Protein AF-A0A447JF66-F1 (afdb_monomer_lite)

Radius of gyration: 29.14 Å; chains: 1; bounding box: 46×76×93 Å

Foldseek 3Di:
DDDPPPPDDVPDPPPPCVFWDDKDWDWDADPPGPDIDIDIDTDGNVPDDDPLPDALVVLLVVLVVLLVCVVVVPPVNPVPALVNSLVSLVSSCPPVVPCPSVVVSVVSVVVNVVVVVVVVVPPPPPDPVVVVVVVVVVPDPPDDDDDDDDDD

Secondary structure (DSSP, 8-state):
----TT---SS---TTSTTEEEEEEEEEE-TT-SSEEEEEEEEEGGGPPPGGGS-HHHHHHHHHHHHHHHHHT-GGGTT--HHHHHHHHHTT-TT-TT-HHHHHHHHHHHHHHHHHHHHHT-TTS--HHHHHHHHHHHS-------------

InterPro domains:
  IPR021908 Uncharacterized protein YfbK, C-terminal [PF12034] (2-110)

Organism: NCBI:txid1962639

pLDDT: mean 74.69, std 18.95, range [35.56, 95.75]

Sequence (152 aa):
MDKLRYAQDKAASKPTKSSELAWIKLRWKAPQGSESTLAEFPVVMGKMPIFADASEDFRFRAAVAAFGQKLRGSETLADTTWPQIIKWGEQARGEDRQGYRAEFIKLVKTGGRLVSLSVRGCLYCRHPLLRQALLRLISGPWLFVAARSSTS

Structure (mmCIF, N/CA/C/O backbone):
data_AF-A0A447JF66-F1
#
_entry.id   AF-A0A447JF66-F1
#
loop_
_atom_site.group_PDB
_atom_site.id
_atom_site.type_symbol
_at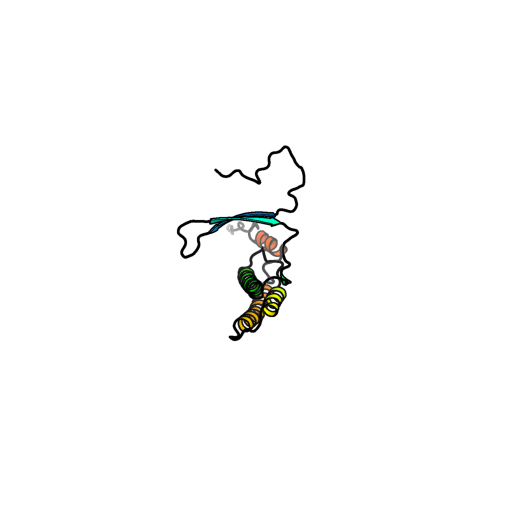om_site.label_atom_id
_atom_site.label_alt_id
_atom_site.label_comp_id
_atom_site.label_asym_id
_atom_site.label_entity_id
_atom_site.label_seq_id
_atom_site.pdbx_PDB_ins_code
_atom_site.Cartn_x
_atom_site.Cartn_y
_atom_site.Cartn_z
_atom_site.occupancy
_atom_site.B_iso_or_equiv
_atom_site.auth_seq_id
_atom_site.auth_comp_id
_atom_site.auth_asym_id
_atom_site.auth_atom_id
_atom_site.pdbx_PDB_model_num
ATOM 1 N N . MET A 1 1 ? -21.171 24.561 17.383 1.00 46.16 1 MET A N 1
ATOM 2 C CA . MET A 1 1 ? -20.002 24.773 16.503 1.00 46.16 1 MET A CA 1
ATOM 3 C C . MET A 1 1 ? -18.789 24.151 17.172 1.00 46.16 1 MET A C 1
ATOM 5 O O . MET A 1 1 ? -18.608 24.381 18.360 1.00 46.16 1 MET A O 1
ATOM 9 N N . ASP A 1 2 ? -18.043 23.302 16.461 1.00 64.75 2 ASP A N 1
ATOM 10 C CA . ASP A 1 2 ? -16.873 22.591 17.001 1.00 64.75 2 ASP A CA 1
ATOM 11 C C . ASP A 1 2 ? -15.661 23.534 17.093 1.00 64.75 2 ASP A C 1
ATOM 13 O O . ASP A 1 2 ? -15.441 24.356 16.202 1.00 64.75 2 ASP A O 1
ATOM 17 N N . LYS A 1 3 ? -14.895 23.452 18.185 1.00 70.56 3 LYS A N 1
ATOM 18 C CA . LYS A 1 3 ? -13.763 24.352 18.451 1.00 70.56 3 LYS A CA 1
ATOM 19 C C . LYS A 1 3 ? -12.572 23.928 17.585 1.00 70.56 3 LYS A C 1
ATOM 21 O O . LYS A 1 3 ? -12.089 22.804 17.703 1.00 70.56 3 LYS A O 1
ATOM 26 N N . LEU A 1 4 ? -12.073 24.825 16.729 1.00 68.81 4 LEU A N 1
ATOM 27 C CA . LEU A 1 4 ? -10.954 24.543 15.820 1.00 68.81 4 LEU A CA 1
ATOM 28 C C . LEU A 1 4 ? -9.663 24.238 16.604 1.00 68.81 4 LEU A C 1
ATOM 30 O O . LEU A 1 4 ? -8.995 25.138 17.103 1.00 68.81 4 LEU A O 1
ATOM 34 N N . ARG A 1 5 ? -9.290 22.954 16.688 1.00 69.31 5 ARG A N 1
ATOM 35 C CA . ARG A 1 5 ? -8.110 22.456 17.433 1.00 69.31 5 ARG A CA 1
ATOM 36 C C . ARG A 1 5 ? -6.765 22.939 16.868 1.00 69.31 5 ARG A C 1
ATOM 38 O O . ARG A 1 5 ? -5.776 22.986 17.606 1.00 69.31 5 ARG A O 1
ATOM 45 N N . TYR A 1 6 ? -6.742 23.279 15.579 1.00 72.06 6 TYR A N 1
ATOM 46 C CA . TYR A 1 6 ? -5.554 23.713 14.837 1.00 72.06 6 TYR A CA 1
ATOM 47 C C . TYR A 1 6 ? -5.570 25.199 14.464 1.00 72.06 6 TYR A C 1
ATOM 49 O O . TYR A 1 6 ? -4.679 25.649 13.749 1.00 72.06 6 TYR A O 1
ATOM 57 N N . ALA A 1 7 ? -6.552 25.972 14.943 1.00 69.94 7 ALA A N 1
ATOM 58 C CA . ALA A 1 7 ? -6.472 27.422 14.826 1.00 69.94 7 ALA A CA 1
ATOM 59 C C . ALA A 1 7 ? -5.265 27.914 15.643 1.00 69.94 7 ALA A C 1
ATOM 61 O O . ALA A 1 7 ? -5.100 27.547 16.808 1.00 69.94 7 ALA A O 1
ATOM 62 N N . GLN A 1 8 ? -4.378 28.678 15.007 1.00 60.88 8 GLN A N 1
ATOM 63 C CA . GLN A 1 8 ? -3.201 29.234 15.664 1.00 60.88 8 GLN A CA 1
ATOM 64 C C . GLN A 1 8 ? -3.605 30.442 16.512 1.00 60.88 8 GLN A C 1
ATOM 66 O O . GLN A 1 8 ? -3.861 31.517 15.973 1.00 60.88 8 GLN A O 1
ATOM 71 N N . ASP A 1 9 ? -3.569 30.292 17.834 1.00 57.50 9 ASP A N 1
ATOM 72 C CA . ASP A 1 9 ? -3.425 31.436 18.729 1.00 57.50 9 ASP A CA 1
ATOM 73 C C . ASP A 1 9 ? -1.945 31.844 18.732 1.00 57.50 9 ASP A C 1
ATOM 75 O O . ASP A 1 9 ? -1.064 31.045 19.058 1.00 57.50 9 ASP A O 1
ATOM 79 N N . LYS A 1 10 ? -1.649 33.094 18.352 1.00 53.53 10 LYS A N 1
ATOM 80 C CA . LYS A 1 10 ? -0.283 33.648 18.220 1.00 53.53 10 LYS A CA 1
ATOM 81 C C . LYS A 1 10 ? 0.555 33.640 19.515 1.00 53.53 10 LYS A C 1
ATOM 83 O O . LYS A 1 10 ? 1.708 34.054 19.482 1.00 53.53 10 LYS A O 1
ATOM 88 N N . ALA A 1 11 ? 0.021 33.167 20.639 1.00 51.53 11 ALA A N 1
ATOM 89 C CA . ALA A 1 11 ? 0.673 33.201 21.942 1.00 51.53 11 ALA A CA 1
ATOM 90 C C . ALA A 1 11 ? 0.550 31.852 22.672 1.00 51.53 11 ALA A C 1
ATOM 92 O O . ALA A 1 11 ? -0.306 31.699 23.532 1.00 51.53 11 ALA A O 1
ATOM 93 N N . ALA A 1 12 ? 1.385 30.872 22.301 1.00 47.16 12 ALA A N 1
ATOM 94 C CA . ALA A 1 12 ? 1.920 29.800 23.165 1.00 47.16 12 ALA A CA 1
ATOM 95 C C . ALA A 1 12 ? 2.525 28.673 22.305 1.00 47.16 12 ALA A C 1
ATOM 97 O O . ALA A 1 12 ? 1.947 27.596 22.151 1.00 47.16 12 ALA A O 1
ATOM 98 N N . SER A 1 13 ? 3.721 28.880 21.757 1.00 45.81 13 SER A N 1
ATOM 99 C CA . SER A 1 13 ? 4.500 27.798 21.147 1.00 45.81 13 SER A CA 1
ATOM 100 C C . SER A 1 13 ? 5.217 26.975 22.227 1.00 45.81 13 SER A C 1
ATOM 102 O O . SER A 1 13 ? 6.427 27.061 22.407 1.00 45.81 13 SER A O 1
ATOM 104 N N . LYS A 1 14 ? 4.471 26.128 22.948 1.00 47.06 14 LYS A N 1
ATOM 105 C CA . LYS A 1 14 ? 5.071 24.937 23.573 1.00 47.06 14 LYS A CA 1
ATOM 106 C C . LYS A 1 14 ? 5.085 23.809 22.529 1.00 47.06 14 LYS A C 1
ATOM 108 O O . LYS A 1 14 ? 4.012 23.430 22.051 1.00 47.06 14 LYS A O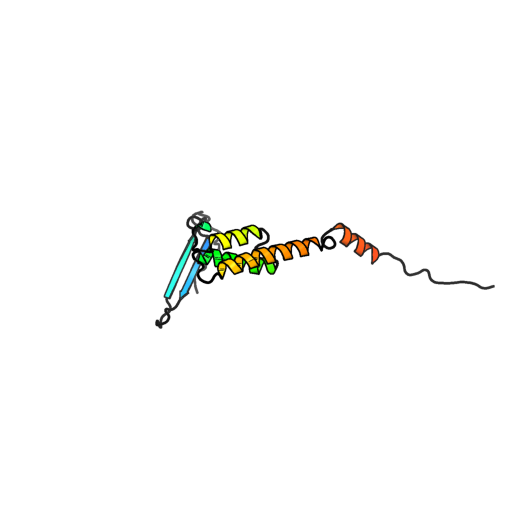 1
ATOM 113 N N . PRO A 1 15 ? 6.252 23.258 22.150 1.00 49.75 15 PRO A N 1
ATOM 114 C CA . PRO A 1 15 ? 6.355 22.234 21.119 1.00 49.75 15 PRO A CA 1
ATOM 115 C C . PRO A 1 15 ? 6.005 20.863 21.714 1.00 49.75 15 PRO A C 1
ATOM 117 O O . PRO A 1 15 ? 6.867 20.023 21.921 1.00 49.75 15 PRO A O 1
ATOM 120 N N . THR A 1 16 ? 4.732 20.630 22.029 1.00 52.41 16 THR A N 1
ATOM 121 C CA . THR A 1 16 ? 4.253 19.296 22.456 1.00 52.41 16 THR A CA 1
ATOM 122 C C . THR A 1 16 ? 3.374 18.634 21.388 1.00 52.41 16 THR A C 1
ATOM 124 O O . THR A 1 16 ? 3.115 17.440 21.456 1.00 52.41 16 THR A O 1
ATOM 127 N N . LYS A 1 17 ? 2.968 19.373 20.344 1.00 57.53 17 LYS A N 1
ATOM 128 C CA . LYS A 1 17 ? 2.145 18.868 19.226 1.00 57.53 17 LYS A CA 1
ATOM 129 C C . LYS A 1 17 ? 2.948 18.469 17.973 1.00 57.53 17 LYS A C 1
ATOM 131 O O . LYS A 1 17 ? 2.346 18.244 16.933 1.00 57.53 17 LYS A O 1
ATOM 136 N N . SER A 1 18 ? 4.283 18.414 18.021 1.00 61.12 18 SER A N 1
ATOM 137 C CA . SER A 1 18 ? 5.111 18.258 16.804 1.00 61.12 18 SER A CA 1
ATOM 138 C C . SER A 1 18 ? 4.994 16.890 16.120 1.00 61.12 18 SER A C 1
ATOM 140 O O . SER A 1 18 ? 5.362 16.765 14.957 1.00 61.12 18 SER A O 1
ATOM 142 N N . SER A 1 19 ? 4.486 15.870 16.815 1.00 72.38 19 SER A N 1
ATOM 143 C CA . SER A 1 19 ? 4.355 14.513 16.280 1.00 72.38 19 SER A CA 1
ATOM 144 C C . SER A 1 19 ? 2.938 14.147 15.820 1.00 72.38 19 SER A C 1
ATOM 146 O O . SER A 1 19 ? 2.776 13.068 15.258 1.00 72.38 19 SER A O 1
ATOM 148 N N . GLU A 1 20 ? 1.925 15.001 16.023 1.00 78.12 20 GLU A N 1
ATOM 149 C CA . GLU A 1 20 ? 0.534 14.786 15.582 1.00 78.12 20 GLU A CA 1
ATOM 150 C C . GLU A 1 20 ? 0.334 15.397 14.182 1.00 78.12 20 GLU A C 1
ATOM 152 O O . GLU A 1 20 ? 0.477 16.603 14.006 1.00 78.12 20 GLU A O 1
ATOM 157 N N . LEU A 1 21 ? 0.013 14.569 13.181 1.00 82.25 21 LEU A N 1
ATOM 158 C CA . LEU A 1 21 ? -0.228 14.994 11.795 1.00 82.25 21 LEU A CA 1
ATOM 159 C C . LEU A 1 21 ? -1.654 15.479 11.566 1.00 82.25 21 LEU A C 1
ATOM 161 O O . LEU A 1 21 ? -1.883 16.433 10.828 1.00 82.25 21 LEU A O 1
ATOM 165 N N . ALA A 1 22 ? -2.620 14.762 12.133 1.00 83.44 22 ALA A N 1
ATOM 166 C CA . ALA A 1 22 ? -4.031 15.003 11.893 1.00 83.44 22 ALA A CA 1
ATOM 167 C C . ALA A 1 22 ? -4.884 14.413 13.016 1.00 83.44 22 ALA A C 1
ATOM 169 O O . ALA A 1 22 ? -4.496 13.446 13.672 1.00 83.44 22 ALA A O 1
ATOM 170 N N . TRP A 1 23 ? -6.087 14.960 13.175 1.00 84.44 23 TRP A N 1
ATOM 171 C CA . TRP A 1 23 ? -7.128 14.428 14.044 1.00 84.44 23 TRP A CA 1
ATOM 172 C C . TRP A 1 23 ? -8.329 14.054 13.188 1.00 84.44 23 TRP A C 1
ATOM 174 O O . TRP A 1 23 ? -8.961 14.919 12.579 1.00 84.44 23 TRP A O 1
ATOM 184 N N . ILE A 1 24 ? -8.628 12.760 13.119 1.00 87.50 24 ILE A N 1
ATOM 185 C CA . ILE A 1 24 ? -9.722 12.239 12.303 1.00 87.50 24 ILE A CA 1
ATOM 186 C C . ILE A 1 24 ? -10.949 12.077 13.192 1.00 87.50 24 ILE A C 1
ATOM 188 O O . ILE A 1 24 ? -10.903 11.376 14.201 1.00 87.50 24 ILE A O 1
ATOM 192 N N . LYS A 1 25 ? -12.058 12.699 12.783 1.00 89.25 25 LYS A N 1
ATOM 193 C CA . LYS A 1 25 ? -13.387 12.501 13.370 1.00 89.25 25 LYS A CA 1
ATOM 194 C C . LYS A 1 25 ? -14.247 11.738 12.371 1.00 89.25 25 LYS A C 1
ATOM 196 O O . LYS A 1 25 ? -14.680 12.306 11.371 1.00 89.25 25 LYS A O 1
ATOM 201 N N . LEU A 1 26 ? -14.470 10.453 12.625 1.00 87.81 26 LEU A N 1
ATOM 202 C CA . LEU A 1 26 ? -15.275 9.588 11.770 1.00 87.81 26 LEU A CA 1
ATOM 203 C C . LEU A 1 26 ? -16.620 9.321 12.436 1.00 87.81 26 LEU A C 1
ATOM 205 O O . LEU A 1 26 ? -16.693 8.683 13.483 1.00 87.81 26 LEU A O 1
ATOM 209 N N . ARG A 1 27 ? -17.698 9.782 11.802 1.00 90.75 27 ARG A N 1
ATOM 210 C CA . ARG A 1 27 ? -19.047 9.338 12.151 1.00 90.75 27 ARG A CA 1
ATOM 211 C C . ARG A 1 27 ? -19.412 8.145 11.294 1.00 90.75 27 ARG A C 1
ATOM 213 O O . ARG A 1 27 ? -19.352 8.227 10.071 1.00 90.75 27 ARG A O 1
ATOM 220 N N . TRP A 1 28 ? -19.796 7.055 11.939 1.00 91.25 28 TRP A N 1
ATOM 221 C CA . TRP A 1 28 ? -20.258 5.858 11.255 1.00 91.25 28 TRP A CA 1
ATOM 222 C C . TRP A 1 28 ? -21.507 5.307 11.938 1.00 91.25 28 TRP A C 1
ATOM 224 O O . TRP A 1 28 ? -21.886 5.729 13.033 1.00 91.25 28 TRP A O 1
ATOM 234 N N . LYS A 1 29 ? -22.199 4.417 11.235 1.00 91.38 29 LYS A N 1
ATOM 235 C CA . LYS A 1 29 ? -23.437 3.787 11.678 1.00 91.38 29 LYS A CA 1
ATOM 236 C C . LYS A 1 29 ? -23.346 2.306 11.347 1.00 91.38 29 LYS A C 1
ATOM 238 O O . LYS A 1 29 ? -22.923 1.949 10.247 1.00 91.38 29 LYS A O 1
ATOM 243 N N . ALA A 1 30 ? -23.698 1.454 12.303 1.00 86.88 30 ALA A N 1
ATOM 244 C CA . ALA A 1 30 ? -23.735 0.019 12.063 1.00 86.88 30 ALA A CA 1
ATOM 245 C C . ALA A 1 30 ? -24.860 -0.318 11.061 1.00 86.88 30 ALA A C 1
ATOM 247 O O . ALA A 1 30 ? -25.884 0.365 11.076 1.00 86.88 30 ALA A O 1
ATOM 248 N N . PRO A 1 31 ? -24.728 -1.375 10.235 1.00 84.81 31 PRO A N 1
ATOM 249 C CA . PRO A 1 31 ? -25.717 -1.707 9.202 1.00 84.81 31 PRO A CA 1
ATOM 250 C C . PRO A 1 31 ? -27.150 -1.869 9.730 1.00 84.81 31 PRO A C 1
ATOM 252 O O . PRO A 1 31 ? -28.095 -1.507 9.043 1.00 84.81 31 PRO A O 1
ATOM 255 N N . GLN A 1 32 ? -27.291 -2.389 10.954 1.00 84.19 32 GLN A N 1
ATOM 256 C CA . GLN A 1 32 ? -28.575 -2.610 11.636 1.00 84.19 32 GLN A CA 1
ATOM 257 C C . GLN A 1 32 ? -28.838 -1.610 12.775 1.00 84.19 32 GLN A C 1
ATOM 259 O O . GLN A 1 32 ? -29.855 -1.692 13.455 1.00 84.19 32 GLN A O 1
ATOM 264 N N . GLY A 1 33 ? -27.909 -0.685 13.032 1.00 79.81 33 GLY A N 1
ATOM 265 C CA . GLY A 1 33 ? -28.072 0.323 14.078 1.00 79.81 33 GLY A CA 1
ATOM 266 C C . GLY A 1 33 ? -28.902 1.493 13.566 1.00 79.81 33 GLY A C 1
ATOM 267 O O . GLY A 1 33 ? -28.852 1.802 12.381 1.00 79.81 33 GLY A O 1
ATOM 268 N N . SER A 1 34 ? -29.645 2.175 14.438 1.00 77.62 34 SER A N 1
ATOM 269 C CA . SER A 1 34 ? -30.343 3.433 14.123 1.00 77.62 34 SER A CA 1
ATOM 270 C C . SER A 1 34 ? -29.503 4.669 14.475 1.00 77.62 34 SER A C 1
ATOM 272 O O . SER A 1 34 ? -29.623 5.696 13.800 1.00 77.62 34 SER A O 1
ATOM 274 N N . GLU A 1 35 ? -28.600 4.541 15.447 1.00 82.25 35 GLU A N 1
ATOM 275 C CA . GLU A 1 35 ? -27.785 5.627 15.991 1.00 82.25 35 GLU A CA 1
ATOM 276 C C . GLU A 1 35 ? -26.404 5.729 15.328 1.00 82.25 35 GLU A C 1
ATOM 278 O O . GLU A 1 35 ? -25.797 4.731 14.933 1.00 82.25 35 GLU A O 1
ATOM 283 N N . SER A 1 36 ? -25.907 6.962 15.181 1.00 84.94 36 SER A N 1
ATOM 284 C CA . SER A 1 36 ? -24.567 7.235 14.654 1.00 84.94 36 SER A CA 1
ATOM 285 C C . SER A 1 36 ? -23.560 7.344 15.794 1.00 84.94 36 SER A C 1
ATOM 287 O O . SER A 1 36 ? -23.738 8.138 16.715 1.00 84.94 36 SER A O 1
ATOM 289 N N . THR A 1 37 ? -22.463 6.601 15.688 1.00 84.69 37 THR A N 1
ATOM 290 C CA . THR A 1 37 ? -21.341 6.662 16.624 1.00 84.69 37 THR A CA 1
ATOM 291 C C . THR A 1 37 ? -20.250 7.577 16.073 1.00 84.69 37 THR A C 1
ATOM 293 O O . THR A 1 37 ? -19.895 7.511 14.894 1.00 84.69 37 THR A O 1
ATOM 296 N N . LEU A 1 38 ? -19.705 8.438 16.934 1.00 87.38 38 LEU A N 1
ATOM 297 C CA . LEU A 1 38 ? -18.537 9.263 16.634 1.00 87.38 38 LEU A CA 1
ATOM 298 C C . LEU A 1 38 ? -17.279 8.558 17.149 1.00 87.38 38 LEU A C 1
ATOM 300 O O . LEU A 1 38 ? -17.181 8.264 18.336 1.00 87.38 38 LEU A O 1
ATOM 304 N N . ALA A 1 39 ? -16.320 8.322 16.263 1.00 87.06 39 ALA A N 1
ATOM 305 C CA . ALA A 1 39 ? -15.000 7.814 16.596 1.00 87.06 39 ALA A CA 1
ATOM 306 C C . ALA A 1 39 ? -13.946 8.891 16.306 1.00 87.06 39 ALA A C 1
ATOM 308 O O . ALA A 1 39 ? -13.979 9.535 15.254 1.00 87.06 39 ALA A O 1
ATOM 309 N N . GLU A 1 40 ? -13.021 9.096 17.240 1.00 88.06 40 GLU A N 1
ATOM 310 C CA . GLU A 1 40 ? -11.974 10.111 17.134 1.00 88.06 40 GLU A CA 1
ATOM 311 C C . GLU A 1 40 ? -10.593 9.469 17.262 1.00 88.06 40 GLU A C 1
ATOM 313 O O . GLU A 1 40 ? -10.336 8.726 18.210 1.00 88.06 40 GLU A O 1
ATOM 318 N N . PHE A 1 41 ? -9.702 9.756 16.311 1.00 85.81 41 PHE A N 1
ATOM 319 C CA . PHE A 1 41 ? -8.378 9.140 16.250 1.00 85.81 41 PHE A CA 1
ATOM 320 C C . PHE A 1 41 ? -7.282 10.179 15.964 1.00 85.81 41 PHE A C 1
ATOM 322 O O . PHE A 1 41 ? -7.358 10.876 14.944 1.00 85.81 41 PHE A O 1
ATOM 329 N N . PRO A 1 42 ? -6.233 10.264 16.805 1.00 85.75 42 PRO A N 1
ATOM 330 C CA . PRO A 1 42 ? -5.018 10.991 16.461 1.00 85.75 42 PRO A CA 1
ATOM 331 C C . PRO A 1 42 ? -4.165 10.200 15.471 1.00 85.75 42 PRO A C 1
ATOM 333 O O . PRO A 1 42 ? -3.850 9.031 15.695 1.00 85.75 42 PRO A O 1
ATOM 336 N N . VAL A 1 43 ? -3.701 10.871 14.422 1.00 84.25 43 VAL A N 1
ATOM 337 C CA . VAL A 1 43 ? -2.654 10.375 13.527 1.00 84.25 43 VAL A CA 1
ATOM 338 C C . VAL A 1 43 ? -1.332 10.968 13.989 1.00 84.25 43 VAL A C 1
ATOM 340 O O . VAL A 1 43 ? -1.154 12.183 13.947 1.00 84.25 43 VAL A O 1
ATOM 343 N N . VAL A 1 44 ? -0.400 10.123 14.429 1.00 87.06 44 VAL A N 1
ATOM 344 C CA . VAL A 1 44 ? 0.920 10.553 14.910 1.00 87.06 44 VAL A CA 1
ATOM 345 C C . VAL A 1 44 ? 2.039 9.957 14.056 1.00 87.06 44 VAL A C 1
ATOM 347 O O . VAL A 1 44 ? 2.020 8.763 13.766 1.00 87.06 44 VAL A O 1
ATOM 350 N N . MET A 1 45 ? 3.035 10.769 13.693 1.00 78.56 45 MET A N 1
ATOM 351 C CA . MET A 1 45 ? 4.176 10.380 12.847 1.00 78.56 45 MET A CA 1
ATOM 352 C C . MET A 1 45 ? 4.903 9.137 13.373 1.00 78.56 45 MET A C 1
ATOM 354 O O . MET A 1 45 ? 5.177 8.208 12.623 1.00 78.56 45 MET A O 1
ATOM 358 N N . GLY A 1 46 ? 5.190 9.095 14.677 1.00 76.50 46 GLY A N 1
ATOM 359 C CA . GLY A 1 46 ? 6.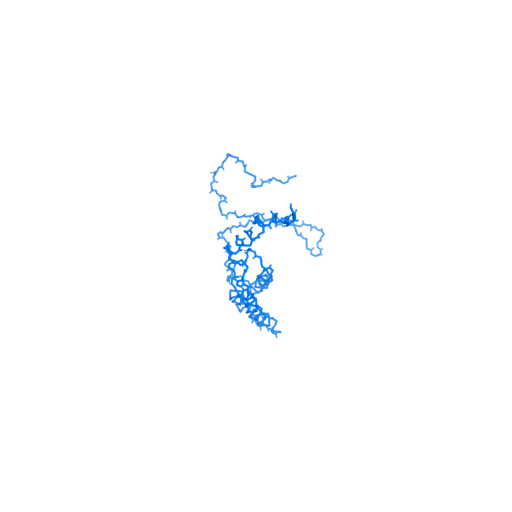016 8.043 15.283 1.00 76.50 46 GLY A CA 1
ATOM 360 C C . GLY A 1 46 ? 5.343 6.674 15.432 1.00 76.50 46 GLY A C 1
ATOM 361 O O . GLY A 1 46 ? 5.999 5.738 15.872 1.00 76.50 46 GLY A O 1
ATOM 362 N N . LYS A 1 47 ? 4.048 6.546 15.111 1.00 74.12 47 LYS A N 1
ATOM 363 C CA . LYS A 1 47 ? 3.307 5.272 15.184 1.00 74.12 47 LYS A CA 1
ATOM 364 C C . LYS A 1 47 ? 2.801 4.797 13.821 1.00 74.12 47 LYS A C 1
ATOM 366 O O . LYS A 1 47 ? 1.970 3.892 13.772 1.00 74.12 47 LYS A O 1
ATOM 371 N N . MET A 1 48 ? 3.243 5.413 12.722 1.00 77.12 48 MET A N 1
ATOM 372 C CA . MET A 1 48 ? 2.821 4.975 11.394 1.00 77.12 48 MET A CA 1
ATOM 373 C C . MET A 1 48 ? 3.517 3.653 11.043 1.00 77.12 48 MET A C 1
ATOM 375 O O . MET A 1 48 ? 4.747 3.597 11.078 1.00 77.12 48 MET A O 1
ATOM 379 N N . PRO A 1 49 ? 2.760 2.592 10.708 1.00 80.38 49 PRO A N 1
ATOM 380 C CA . PRO A 1 49 ? 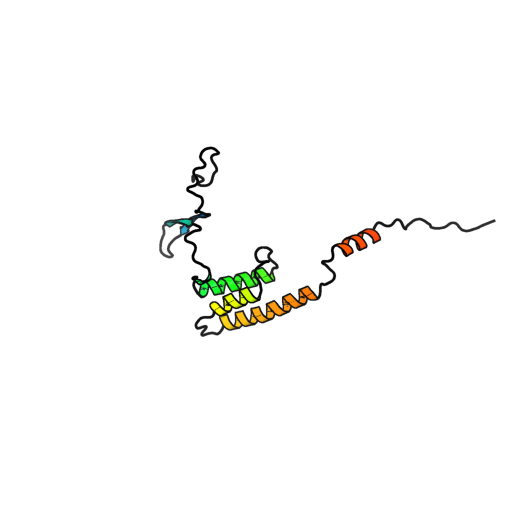3.355 1.351 10.241 1.00 80.38 49 PRO A CA 1
ATOM 381 C C . PRO A 1 49 ? 4.095 1.598 8.924 1.00 80.38 49 PRO A C 1
ATOM 383 O O . PRO A 1 49 ? 3.668 2.410 8.095 1.00 80.38 49 PRO A O 1
ATOM 386 N N . ILE A 1 50 ? 5.203 0.889 8.717 1.00 87.25 50 ILE A N 1
ATOM 387 C CA . ILE A 1 50 ? 5.903 0.936 7.436 1.00 87.25 50 ILE A CA 1
ATOM 388 C C . ILE A 1 50 ? 5.049 0.259 6.364 1.00 87.25 50 ILE A C 1
ATOM 390 O O . ILE A 1 50 ? 4.315 -0.690 6.628 1.00 87.25 50 ILE A O 1
ATOM 394 N N . PHE A 1 51 ? 5.166 0.718 5.119 1.00 86.44 51 PHE A N 1
ATOM 395 C CA . PHE A 1 51 ? 4.369 0.178 4.013 1.00 86.44 51 PHE A CA 1
ATOM 396 C C . PHE A 1 51 ? 4.554 -1.339 3.818 1.00 86.44 51 PHE A C 1
ATOM 398 O O . PHE A 1 51 ? 3.631 -2.027 3.388 1.00 86.44 51 PHE A O 1
ATOM 405 N N . ALA A 1 52 ? 5.735 -1.864 4.157 1.00 86.06 52 ALA A N 1
ATOM 406 C CA . ALA A 1 52 ? 6.021 -3.295 4.104 1.00 86.06 52 ALA A CA 1
ATOM 407 C C . ALA A 1 52 ? 5.147 -4.120 5.067 1.00 86.06 52 ALA A C 1
ATOM 409 O O . ALA A 1 52 ? 4.803 -5.247 4.727 1.00 86.06 52 ALA A O 1
ATOM 410 N N . ASP A 1 53 ? 4.720 -3.545 6.193 1.00 89.06 53 ASP A N 1
ATOM 411 C CA . ASP A 1 53 ? 3.916 -4.230 7.215 1.00 89.06 53 ASP A CA 1
ATOM 412 C C . ASP A 1 53 ? 2.410 -4.175 6.920 1.00 89.06 53 ASP A C 1
ATOM 414 O O . ASP A 1 53 ? 1.611 -4.837 7.581 1.00 89.06 53 ASP A O 1
ATOM 418 N N . ALA A 1 54 ? 1.991 -3.387 5.924 1.00 91.00 54 ALA A N 1
ATOM 419 C CA . ALA A 1 54 ? 0.594 -3.327 5.511 1.00 91.00 54 ALA A CA 1
ATOM 420 C C . ALA A 1 54 ? 0.112 -4.688 4.985 1.00 91.00 54 ALA A C 1
ATOM 422 O O . ALA A 1 54 ? 0.908 -5.480 4.490 1.00 91.00 54 ALA A O 1
ATOM 423 N N . SER A 1 55 ? -1.194 -4.960 5.028 1.00 92.94 55 SER A N 1
ATOM 424 C CA . SER A 1 55 ? -1.729 -6.221 4.499 1.00 92.94 55 SER A CA 1
ATOM 425 C C . SER A 1 55 ? -1.439 -6.384 3.003 1.00 92.94 55 SER A C 1
ATOM 427 O O . SER A 1 55 ? -1.317 -5.400 2.266 1.00 92.94 55 SER A O 1
ATOM 429 N N . GLU A 1 56 ? -1.372 -7.633 2.532 1.00 93.56 56 GLU A N 1
ATOM 430 C CA . GLU A 1 56 ? -1.217 -7.932 1.102 1.00 93.56 56 GLU A CA 1
ATOM 431 C C . GLU A 1 56 ? -2.267 -7.196 0.265 1.00 93.56 56 GLU A C 1
ATOM 433 O O . GLU A 1 56 ? -1.932 -6.524 -0.707 1.00 93.56 56 GLU A O 1
ATOM 438 N N . ASP A 1 57 ? -3.525 -7.220 0.698 1.00 93.19 57 ASP A N 1
ATOM 439 C CA . ASP A 1 57 ? -4.622 -6.522 0.028 1.00 93.19 57 ASP A CA 1
ATOM 440 C C . ASP A 1 57 ? -4.385 -5.018 -0.075 1.00 93.19 57 ASP A C 1
ATOM 442 O O . ASP A 1 57 ? -4.636 -4.415 -1.121 1.00 93.19 57 ASP A O 1
ATOM 446 N N . PHE A 1 58 ? -3.888 -4.394 0.993 1.00 94.19 58 PHE A N 1
ATOM 447 C CA . PHE A 1 58 ? -3.603 -2.967 0.984 1.00 94.19 58 PHE A CA 1
ATOM 448 C C . PHE A 1 58 ? -2.468 -2.638 0.014 1.00 94.19 58 PHE A C 1
ATOM 450 O O . PHE A 1 58 ? -2.612 -1.739 -0.817 1.00 94.19 58 PHE A O 1
ATOM 457 N N . ARG A 1 59 ? -1.369 -3.401 0.061 1.00 94.19 59 ARG A N 1
ATOM 458 C CA . ARG A 1 59 ? -0.226 -3.218 -0.847 1.00 94.19 59 ARG A CA 1
ATOM 459 C C . ARG A 1 59 ? -0.628 -3.423 -2.309 1.00 94.19 59 ARG A C 1
ATOM 461 O O . ARG A 1 59 ? -0.235 -2.631 -3.165 1.00 94.19 59 ARG A O 1
ATOM 468 N N . PHE A 1 60 ? -1.470 -4.418 -2.593 1.00 95.44 60 PHE A N 1
ATOM 469 C CA . PHE A 1 60 ? -1.993 -4.664 -3.937 1.00 95.44 60 PHE A CA 1
ATOM 470 C C . PHE A 1 60 ? -2.861 -3.497 -4.428 1.00 95.44 60 PHE A C 1
ATOM 472 O O . PHE A 1 60 ? -2.637 -2.965 -5.515 1.00 95.44 60 PHE A O 1
ATOM 479 N N . ARG A 1 61 ? -3.821 -3.037 -3.615 1.00 95.12 61 ARG A N 1
ATOM 480 C CA . ARG A 1 61 ? -4.698 -1.904 -3.965 1.00 95.12 61 ARG A CA 1
ATOM 481 C C . ARG A 1 61 ? -3.907 -0.610 -4.157 1.00 95.12 61 ARG A C 1
ATOM 483 O O . ARG A 1 61 ? -4.209 0.149 -5.076 1.00 95.12 61 ARG A O 1
ATOM 490 N N . ALA A 1 62 ? -2.871 -0.385 -3.350 1.00 93.88 62 ALA A N 1
ATOM 491 C CA . ALA A 1 62 ? -1.949 0.731 -3.524 1.00 93.88 62 ALA A CA 1
ATOM 492 C C . ALA A 1 62 ? -1.205 0.652 -4.869 1.00 93.88 62 ALA A C 1
ATOM 494 O O . ALA A 1 62 ? -1.116 1.660 -5.570 1.00 93.88 62 ALA A O 1
ATOM 495 N N . ALA A 1 63 ? -0.749 -0.536 -5.283 1.00 94.75 63 ALA A N 1
ATOM 496 C CA . ALA A 1 63 ? -0.135 -0.738 -6.597 1.00 94.75 63 ALA A CA 1
ATOM 497 C C . ALA A 1 63 ? -1.113 -0.439 -7.751 1.00 94.75 63 ALA A C 1
ATOM 499 O O . ALA A 1 63 ? -0.740 0.237 -8.710 1.00 94.75 63 ALA A O 1
ATOM 500 N N . VAL A 1 64 ? -2.377 -0.865 -7.641 1.00 95.12 64 VAL A N 1
ATOM 501 C CA . VAL A 1 64 ? -3.436 -0.560 -8.626 1.00 95.12 64 VAL A CA 1
ATOM 502 C C . VAL A 1 64 ? -3.700 0.945 -8.718 1.00 95.12 64 VAL A C 1
ATOM 504 O O . VAL A 1 64 ? -3.745 1.504 -9.816 1.00 95.12 64 VAL A O 1
ATOM 507 N N . ALA A 1 65 ? -3.831 1.624 -7.576 1.00 94.19 65 ALA A N 1
ATOM 508 C CA . ALA A 1 65 ? -4.035 3.069 -7.538 1.00 94.19 65 ALA A CA 1
ATOM 509 C C . ALA A 1 65 ? -2.838 3.822 -8.140 1.00 94.19 65 ALA A C 1
ATOM 511 O O . ALA A 1 65 ? -3.024 4.706 -8.979 1.00 94.19 65 ALA A O 1
ATOM 512 N N . ALA A 1 66 ? -1.613 3.433 -7.771 1.00 92.94 66 ALA A N 1
ATOM 513 C CA . ALA A 1 66 ? -0.390 4.015 -8.312 1.00 92.94 66 ALA A CA 1
ATOM 514 C C . ALA A 1 66 ? -0.301 3.829 -9.832 1.00 92.94 66 ALA A C 1
ATOM 516 O O . ALA A 1 66 ? 0.018 4.780 -10.542 1.00 92.94 66 ALA A O 1
ATOM 517 N N . PHE A 1 67 ? -0.651 2.645 -10.346 1.00 93.06 67 PHE A N 1
ATOM 518 C CA . PHE A 1 67 ? -0.706 2.370 -11.781 1.00 93.06 67 PHE A CA 1
ATOM 519 C C . PHE A 1 67 ? -1.659 3.326 -12.515 1.00 93.06 67 PHE A C 1
ATOM 521 O O . PHE A 1 67 ? -1.251 3.990 -13.469 1.00 93.06 67 PHE A O 1
ATOM 528 N N . GLY A 1 68 ? -2.902 3.461 -12.040 1.00 91.75 68 GLY A N 1
ATOM 529 C CA . GLY A 1 68 ? -3.897 4.344 -12.657 1.00 91.75 68 GLY A CA 1
ATOM 530 C C . GLY A 1 68 ? -3.494 5.823 -12.629 1.00 91.75 68 GLY A C 1
ATOM 531 O O . GLY A 1 68 ? -3.637 6.533 -13.624 1.00 91.75 68 GLY A O 1
ATOM 532 N N . GLN A 1 69 ? -2.930 6.287 -11.513 1.00 91.06 69 GLN A N 1
ATOM 533 C CA . GLN A 1 69 ? -2.427 7.657 -11.395 1.00 91.06 69 GLN A CA 1
ATOM 534 C C . GLN A 1 69 ? -1.207 7.916 -12.292 1.00 91.06 69 GLN A C 1
ATOM 536 O O . GLN A 1 69 ? -1.088 8.997 -12.873 1.00 91.06 69 GLN A O 1
ATOM 541 N N . LYS A 1 70 ? -0.327 6.918 -12.461 1.00 89.25 70 LYS A N 1
ATOM 542 C CA . LYS A 1 70 ? 0.832 7.000 -13.360 1.00 89.25 70 LYS A CA 1
ATOM 543 C C . LYS A 1 70 ? 0.395 7.127 -14.820 1.00 89.25 70 LYS A C 1
ATOM 545 O O . LYS A 1 70 ? 0.952 7.947 -15.542 1.00 89.25 70 LYS A O 1
ATOM 550 N N . LEU A 1 71 ? -0.631 6.381 -15.238 1.00 88.12 71 LEU A N 1
ATOM 551 C CA . LEU A 1 71 ? -1.208 6.490 -16.585 1.00 88.12 71 LEU A CA 1
ATOM 552 C C . LEU A 1 71 ? -1.840 7.860 -16.855 1.00 88.12 71 LEU A C 1
ATOM 554 O O . LEU A 1 71 ? -1.772 8.350 -17.977 1.00 88.12 71 LEU A O 1
ATOM 558 N N . ARG A 1 72 ? -2.419 8.495 -15.831 1.00 87.44 72 ARG A N 1
ATOM 559 C CA . ARG A 1 72 ? -2.975 9.853 -15.930 1.00 87.44 72 ARG A CA 1
ATOM 560 C C . ARG A 1 72 ? -1.895 10.943 -16.005 1.00 87.44 72 ARG A C 1
ATOM 562 O O . ARG A 1 72 ? -2.213 12.080 -16.328 1.00 87.44 72 ARG A O 1
ATOM 569 N N . GLY A 1 73 ? -0.639 10.620 -15.697 1.00 84.31 73 GLY A N 1
ATOM 570 C CA . GLY A 1 73 ? 0.439 11.606 -15.628 1.00 84.31 73 GLY A CA 1
ATOM 571 C C . GLY A 1 73 ? 0.362 12.509 -14.394 1.00 84.31 73 GLY A C 1
ATOM 572 O O . GLY A 1 73 ? 0.738 13.672 -14.478 1.00 84.31 73 GLY A O 1
ATOM 573 N N . SER A 1 74 ? -0.133 12.001 -13.258 1.00 82.31 74 SER A N 1
ATOM 574 C CA . SER A 1 74 ? -0.200 12.785 -12.016 1.00 82.31 74 SER A CA 1
ATOM 575 C C . SER A 1 74 ? 1.194 13.175 -11.505 1.00 82.31 74 SER A C 1
ATOM 577 O O . SER A 1 74 ? 2.048 12.307 -11.305 1.00 82.31 74 SER A O 1
ATOM 579 N N . GLU A 1 75 ? 1.403 14.463 -11.218 1.00 76.69 75 GLU A N 1
ATOM 580 C CA . GLU A 1 75 ? 2.662 14.998 -10.672 1.00 76.69 75 GLU A CA 1
ATOM 581 C C . GLU A 1 75 ? 2.969 14.456 -9.269 1.00 76.69 75 GLU A C 1
ATOM 583 O O . GLU A 1 75 ? 4.124 14.216 -8.929 1.00 76.69 75 GLU A O 1
ATOM 588 N N . THR A 1 76 ? 1.934 14.151 -8.480 1.00 77.81 76 THR A N 1
ATOM 589 C CA . THR A 1 76 ? 2.066 13.606 -7.115 1.00 77.81 76 THR A CA 1
ATOM 590 C C . THR A 1 76 ? 2.717 12.222 -7.051 1.00 77.81 76 THR A C 1
ATOM 592 O O . THR A 1 76 ? 3.129 11.787 -5.980 1.00 77.81 76 THR A O 1
ATOM 595 N N . LEU A 1 77 ? 2.819 11.519 -8.183 1.00 81.00 77 LEU A N 1
ATOM 596 C CA . LEU A 1 77 ? 3.454 10.202 -8.312 1.00 81.00 77 LEU A CA 1
ATOM 597 C C . LEU A 1 77 ? 4.600 10.220 -9.338 1.00 81.00 77 LEU A C 1
ATOM 599 O O . LEU A 1 77 ? 4.973 9.175 -9.888 1.00 81.00 77 LEU A O 1
ATOM 603 N N . ALA A 1 78 ? 5.175 11.398 -9.605 1.00 72.88 78 ALA A N 1
ATOM 604 C CA . ALA A 1 78 ? 6.303 11.560 -10.520 1.00 72.88 78 ALA A CA 1
ATOM 605 C C . ALA A 1 78 ? 7.470 10.626 -10.149 1.00 72.88 78 ALA A C 1
ATOM 607 O O . ALA A 1 78 ? 7.940 9.874 -11.010 1.00 72.88 78 ALA A O 1
ATOM 608 N N . ASP A 1 79 ? 7.812 10.563 -8.860 1.00 83.31 79 ASP A N 1
ATOM 609 C CA . ASP A 1 79 ? 8.946 9.790 -8.332 1.00 83.31 79 ASP A CA 1
ATOM 610 C C . ASP A 1 79 ? 8.694 8.275 -8.273 1.00 83.31 79 ASP A C 1
ATOM 612 O O . ASP A 1 79 ? 9.625 7.473 -8.197 1.00 83.31 79 ASP A O 1
ATOM 616 N N . THR A 1 80 ? 7.433 7.838 -8.341 1.00 87.19 80 THR A N 1
ATOM 617 C CA . THR A 1 80 ? 7.100 6.408 -8.281 1.00 87.19 80 THR A CA 1
ATOM 618 C C . THR A 1 80 ? 7.378 5.740 -9.622 1.00 87.19 80 THR A C 1
ATOM 620 O O . THR A 1 80 ? 6.692 5.994 -10.610 1.00 87.19 80 THR A O 1
ATOM 623 N N . THR A 1 81 ? 8.379 4.869 -9.691 1.00 90.31 81 THR A N 1
ATOM 624 C CA . THR A 1 81 ? 8.788 4.226 -10.949 1.00 90.31 81 THR A CA 1
ATOM 625 C C . THR A 1 81 ? 7.910 3.016 -11.302 1.00 90.31 81 THR A C 1
ATOM 627 O O . THR A 1 81 ? 7.324 2.377 -10.429 1.00 90.31 81 THR A O 1
ATOM 630 N N . TRP A 1 82 ? 7.832 2.648 -12.589 1.00 91.38 82 TRP A N 1
ATOM 631 C CA . TRP A 1 82 ? 7.120 1.427 -13.008 1.00 91.38 82 TRP A CA 1
ATOM 632 C C . TRP A 1 82 ? 7.629 0.153 -12.303 1.00 91.38 82 TRP A C 1
ATOM 634 O O . TRP A 1 82 ? 6.791 -0.623 -11.841 1.00 91.38 82 TRP A O 1
ATOM 644 N N . PRO A 1 83 ? 8.954 -0.065 -12.135 1.00 93.19 83 PRO A N 1
ATOM 645 C CA . PRO A 1 83 ? 9.469 -1.184 -11.343 1.00 93.19 83 PRO A CA 1
ATOM 646 C C . PRO A 1 83 ? 8.992 -1.185 -9.888 1.00 93.19 83 PRO A C 1
ATOM 648 O O . PRO A 1 83 ? 8.730 -2.252 -9.340 1.00 93.19 83 PRO A O 1
ATOM 651 N N . GLN A 1 84 ? 8.829 -0.013 -9.267 1.00 92.31 84 GLN A N 1
ATOM 652 C CA . GLN A 1 84 ? 8.335 0.083 -7.892 1.00 92.31 84 GLN A CA 1
ATOM 653 C C . GLN A 1 84 ? 6.887 -0.413 -7.771 1.00 92.31 84 GLN A C 1
ATOM 655 O O . GLN A 1 84 ? 6.568 -1.163 -6.851 1.00 92.31 84 GLN A O 1
ATOM 660 N N . ILE A 1 85 ? 6.030 -0.050 -8.731 1.00 93.31 85 ILE A N 1
ATOM 661 C CA . ILE A 1 85 ? 4.629 -0.502 -8.789 1.00 93.31 85 ILE A CA 1
ATOM 662 C C . ILE A 1 85 ? 4.564 -2.020 -9.003 1.00 93.31 85 ILE A C 1
ATOM 664 O O . ILE A 1 85 ? 3.785 -2.706 -8.342 1.00 93.31 85 ILE A O 1
ATOM 668 N N . ILE A 1 86 ? 5.415 -2.556 -9.887 1.00 94.75 86 ILE A N 1
ATOM 669 C CA . ILE A 1 86 ? 5.532 -4.002 -10.124 1.00 94.75 86 ILE A CA 1
ATOM 670 C C . ILE A 1 86 ? 5.945 -4.721 -8.839 1.00 94.75 86 ILE A C 1
ATOM 672 O O . ILE A 1 86 ? 5.296 -5.690 -8.457 1.00 94.75 86 ILE A O 1
ATOM 676 N N . LYS A 1 87 ? 6.966 -4.211 -8.139 1.00 94.00 87 LYS A N 1
ATOM 677 C CA . LYS A 1 87 ? 7.450 -4.779 -6.877 1.00 94.00 87 LYS A CA 1
ATOM 678 C C . LYS A 1 87 ? 6.346 -4.842 -5.824 1.00 94.00 87 LYS A C 1
ATOM 680 O O . LYS A 1 87 ? 6.193 -5.869 -5.173 1.00 94.00 87 LYS A O 1
ATOM 685 N N . TRP A 1 88 ? 5.557 -3.778 -5.672 1.00 93.69 88 TRP A N 1
ATOM 686 C CA . TRP A 1 88 ? 4.423 -3.778 -4.744 1.00 93.69 88 TRP A CA 1
ATOM 687 C C . TRP A 1 88 ? 3.360 -4.809 -5.120 1.00 93.69 88 TRP A C 1
ATOM 689 O O . TRP A 1 88 ? 2.860 -5.498 -4.238 1.00 93.69 88 TRP A O 1
ATOM 699 N N . GLY A 1 89 ? 3.053 -4.952 -6.413 1.00 93.69 89 GLY A N 1
ATOM 700 C CA . GLY A 1 89 ? 2.147 -5.992 -6.898 1.00 93.69 89 GLY A CA 1
ATOM 701 C C . GLY A 1 89 ? 2.669 -7.403 -6.611 1.00 93.69 89 GLY A C 1
ATOM 702 O O . GLY A 1 89 ? 1.930 -8.235 -6.095 1.00 93.69 89 GLY A O 1
ATOM 703 N N . GLU A 1 90 ? 3.951 -7.665 -6.877 1.00 94.06 90 GLU A N 1
ATOM 704 C CA . GLU A 1 90 ? 4.590 -8.968 -6.646 1.00 94.06 90 GLU A CA 1
ATOM 705 C C . GLU A 1 90 ? 4.641 -9.336 -5.155 1.00 94.06 90 GLU A C 1
ATOM 707 O O . GLU A 1 90 ? 4.268 -10.448 -4.786 1.00 94.06 90 GLU A O 1
ATOM 712 N N . GLN A 1 91 ? 4.999 -8.384 -4.286 1.00 92.88 91 GLN A N 1
ATOM 713 C CA . GLN A 1 91 ? 4.983 -8.541 -2.821 1.00 92.88 91 GLN A CA 1
ATOM 714 C C . GLN A 1 91 ? 3.572 -8.711 -2.233 1.00 92.88 91 GLN A C 1
ATOM 716 O O . GLN A 1 91 ? 3.415 -8.998 -1.044 1.00 92.88 91 GLN A O 1
ATOM 721 N N . ALA A 1 92 ? 2.543 -8.482 -3.041 1.00 93.12 92 ALA A N 1
ATOM 722 C CA . ALA A 1 92 ? 1.146 -8.534 -2.649 1.00 93.12 92 ALA A CA 1
ATOM 723 C C . ALA A 1 92 ? 0.349 -9.599 -3.420 1.00 93.12 92 ALA A C 1
ATOM 725 O O . ALA A 1 92 ? -0.882 -9.606 -3.363 1.00 93.12 92 ALA A O 1
ATOM 726 N N . ARG A 1 93 ? 1.024 -10.494 -4.157 1.00 91.38 93 ARG A N 1
ATOM 727 C CA . ARG A 1 93 ? 0.355 -11.536 -4.944 1.00 91.38 93 ARG A CA 1
ATOM 728 C C . ARG A 1 93 ? -0.362 -12.559 -4.055 1.00 91.38 93 ARG A C 1
ATOM 730 O O . ARG A 1 93 ? -1.501 -12.894 -4.353 1.00 91.38 93 ARG A O 1
ATOM 737 N N . GLY A 1 94 ? 0.263 -13.010 -2.968 1.00 88.38 94 GLY A N 1
ATOM 738 C CA . GLY A 1 94 ? -0.319 -14.028 -2.084 1.00 88.38 94 GLY A CA 1
ATOM 739 C C . GLY A 1 94 ? -0.629 -15.345 -2.814 1.00 88.38 94 GLY A C 1
ATOM 740 O O . GLY A 1 94 ? 0.051 -15.694 -3.783 1.00 88.38 94 GLY A O 1
ATOM 741 N N . GLU A 1 95 ? -1.662 -16.060 -2.351 1.00 88.56 95 GLU A N 1
ATOM 742 C CA . GLU A 1 95 ? -2.111 -17.350 -2.913 1.00 88.56 95 GLU A CA 1
ATOM 743 C C . GLU A 1 95 ? -2.715 -17.220 -4.327 1.00 88.56 95 GLU A C 1
ATOM 745 O O . GLU A 1 95 ? -2.606 -18.147 -5.121 1.00 88.56 95 GLU A O 1
ATOM 750 N N . ASP A 1 96 ? -3.335 -16.076 -4.648 1.00 90.69 96 ASP A N 1
ATOM 751 C CA . ASP A 1 96 ? -3.902 -15.731 -5.967 1.00 90.69 96 ASP A CA 1
ATOM 752 C C . ASP A 1 96 ? -4.580 -16.899 -6.718 1.00 90.69 96 ASP A C 1
ATOM 754 O O . ASP A 1 96 ? -4.273 -17.178 -7.875 1.00 90.69 96 ASP A O 1
ATOM 758 N N . ARG A 1 97 ? -5.530 -17.589 -6.069 1.00 87.88 97 ARG A N 1
ATOM 759 C CA . ARG A 1 97 ? -6.174 -18.814 -6.602 1.00 87.88 97 ARG A CA 1
ATOM 760 C C . ARG A 1 97 ? -6.801 -18.643 -7.992 1.00 87.88 97 ARG A C 1
ATOM 762 O O . ARG A 1 97 ? -6.936 -19.614 -8.727 1.00 87.88 97 ARG A O 1
ATOM 769 N N . GLN A 1 98 ? -7.222 -17.424 -8.322 1.00 88.25 98 GLN A N 1
ATOM 770 C CA . GLN A 1 98 ? -7.863 -17.072 -9.594 1.00 88.25 98 GLN A CA 1
ATOM 771 C C . GLN A 1 98 ? -6.909 -16.358 -10.570 1.00 88.25 98 GLN A C 1
ATOM 773 O O . GLN A 1 98 ? -7.299 -16.073 -11.697 1.00 88.25 98 GLN A O 1
ATOM 778 N N . GLY A 1 99 ? -5.668 -16.063 -10.166 1.00 92.94 99 GLY A N 1
ATOM 779 C CA . GLY A 1 99 ? -4.640 -15.465 -11.023 1.00 92.94 99 GLY A CA 1
ATOM 780 C C . GLY A 1 99 ? -4.811 -13.971 -11.331 1.00 92.94 99 GLY A C 1
ATOM 781 O O . GLY A 1 99 ? -4.052 -13.419 -12.128 1.00 92.94 99 GLY A O 1
ATOM 782 N N . TYR A 1 100 ? -5.788 -13.281 -10.738 1.00 93.19 100 TYR A N 1
ATOM 783 C CA . TYR A 1 100 ? -6.071 -11.880 -11.067 1.00 93.19 100 TYR A CA 1
ATOM 784 C C . TYR A 1 100 ? -4.931 -10.938 -10.691 1.00 93.19 100 TYR A C 1
ATOM 786 O O . TYR A 1 100 ? -4.669 -9.963 -11.403 1.00 93.19 100 TYR A O 1
ATOM 794 N N . ARG A 1 101 ? -4.231 -11.208 -9.584 1.00 94.94 101 ARG A N 1
ATOM 795 C CA . ARG A 1 101 ? -3.105 -10.362 -9.171 1.00 94.94 101 ARG A CA 1
ATOM 796 C C . ARG A 1 101 ? -1.915 -10.570 -10.099 1.00 94.94 101 ARG A C 1
ATOM 798 O O . ARG A 1 101 ? -1.263 -9.594 -10.471 1.00 94.94 101 ARG A O 1
ATOM 805 N N . ALA A 1 102 ? -1.669 -11.805 -10.529 1.00 95.44 102 ALA A N 1
ATOM 806 C CA . ALA A 1 102 ? -0.653 -12.136 -11.520 1.00 95.44 102 ALA A CA 1
ATOM 807 C C . ALA A 1 102 ? -0.923 -11.459 -12.876 1.00 95.44 102 ALA A C 1
ATOM 809 O O . ALA A 1 102 ? -0.013 -10.851 -13.448 1.00 95.44 102 ALA A O 1
ATOM 810 N N . GLU A 1 103 ? -2.168 -11.485 -13.354 1.00 95.25 103 GLU A N 1
ATOM 811 C CA . GLU A 1 103 ? -2.547 -10.828 -14.609 1.00 95.25 103 GLU A CA 1
ATOM 812 C C . GLU A 1 103 ? -2.433 -9.301 -14.521 1.00 95.25 103 GLU A C 1
ATOM 814 O O . GLU A 1 103 ? -1.912 -8.666 -15.441 1.00 95.25 103 GLU A O 1
ATOM 819 N N . PHE A 1 104 ? -2.798 -8.695 -13.385 1.00 95.75 104 PHE A N 1
ATOM 820 C CA . PHE A 1 104 ? -2.537 -7.273 -13.155 1.00 95.75 104 PHE A CA 1
ATOM 821 C C . PHE A 1 104 ? -1.039 -6.950 -13.254 1.00 95.75 104 PHE A C 1
ATOM 823 O O . PHE A 1 104 ? -0.652 -6.031 -13.975 1.00 95.75 104 PHE A O 1
ATOM 830 N N . ILE A 1 105 ? -0.171 -7.723 -12.593 1.00 95.12 105 ILE A N 1
ATOM 831 C CA . ILE A 1 105 ? 1.286 -7.510 -12.642 1.00 95.12 105 ILE A CA 1
ATOM 832 C C . ILE A 1 105 ? 1.802 -7.596 -14.087 1.00 95.12 105 ILE A C 1
ATOM 834 O O . ILE A 1 105 ? 2.624 -6.777 -14.511 1.00 95.12 105 ILE A O 1
ATOM 838 N N . LYS A 1 106 ? 1.307 -8.559 -14.870 1.00 94.69 106 LYS A N 1
ATOM 839 C CA . LYS A 1 106 ? 1.641 -8.717 -16.293 1.00 94.69 106 LYS A CA 1
ATOM 840 C C . LYS A 1 106 ? 1.187 -7.517 -17.130 1.00 94.69 106 LYS A C 1
ATOM 842 O O . LYS A 1 106 ? 1.941 -7.040 -17.987 1.00 94.69 106 LYS A O 1
ATOM 847 N N . LEU A 1 107 ? 0.002 -6.982 -16.844 1.00 94.19 107 LEU A N 1
ATOM 848 C CA . LEU A 1 107 ? -0.507 -5.764 -17.467 1.00 94.19 107 LEU A CA 1
ATOM 849 C C . LEU A 1 107 ? 0.385 -4.564 -17.141 1.00 94.19 107 LEU A C 1
ATOM 851 O O . LEU A 1 107 ? 0.779 -3.850 -18.060 1.00 94.19 107 LEU A O 1
ATOM 855 N N . VAL A 1 108 ? 0.786 -4.368 -15.881 1.00 93.88 108 VAL A N 1
ATOM 856 C CA . VAL A 1 108 ? 1.685 -3.264 -15.498 1.00 93.88 108 VAL A CA 1
ATOM 857 C C . VAL A 1 108 ? 3.037 -3.373 -16.208 1.00 93.88 108 VAL A C 1
ATOM 859 O O . VAL A 1 108 ? 3.540 -2.373 -16.723 1.00 93.88 108 VAL A O 1
ATOM 862 N N . LYS A 1 109 ? 3.608 -4.581 -16.302 1.00 92.56 109 LYS A N 1
ATOM 863 C CA . LYS A 1 109 ? 4.859 -4.836 -17.042 1.00 92.56 109 LYS A CA 1
ATOM 864 C C . LYS A 1 109 ? 4.746 -4.431 -18.514 1.00 92.56 109 LYS A C 1
ATOM 866 O O . LYS A 1 109 ? 5.676 -3.845 -19.070 1.00 92.56 109 LYS A O 1
ATOM 871 N N . THR A 1 110 ? 3.601 -4.709 -19.131 1.00 9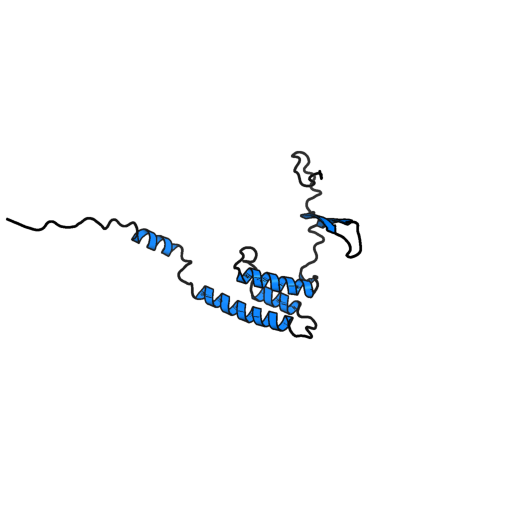1.56 110 THR A N 1
ATOM 872 C CA . THR A 1 110 ? 3.339 -4.384 -20.538 1.00 91.56 110 THR A CA 1
ATOM 873 C C . THR A 1 110 ? 3.063 -2.889 -20.726 1.00 91.56 110 THR A C 1
ATOM 875 O O . THR A 1 110 ? 3.729 -2.233 -21.526 1.00 91.56 110 THR A O 1
ATOM 878 N N . GLY A 1 111 ? 2.149 -2.316 -19.940 1.00 85.12 111 GLY A N 1
ATOM 879 C CA . GLY A 1 111 ? 1.770 -0.904 -20.008 1.00 85.12 111 GLY A CA 1
ATOM 880 C C . GLY A 1 111 ? 2.930 0.041 -19.694 1.00 85.12 111 GLY A C 1
ATOM 881 O O . GLY A 1 111 ? 3.155 1.004 -20.427 1.00 85.12 111 GLY A O 1
ATOM 882 N N . GLY A 1 112 ? 3.737 -0.273 -18.675 1.00 78.50 112 GLY A N 1
ATOM 883 C CA . GLY A 1 112 ? 4.928 0.510 -18.338 1.00 78.50 112 GLY A CA 1
ATOM 884 C C . GLY A 1 112 ? 5.952 0.551 -19.477 1.00 78.50 112 GLY A C 1
ATOM 885 O O . GLY A 1 112 ? 6.539 1.602 -19.748 1.00 78.50 112 GLY A O 1
ATOM 886 N N . ARG A 1 113 ? 6.119 -0.561 -20.210 1.00 78.12 113 ARG A N 1
ATOM 887 C CA . ARG A 1 113 ? 6.990 -0.618 -21.393 1.00 78.12 113 ARG A CA 1
ATOM 888 C C . ARG A 1 113 ? 6.478 0.308 -22.496 1.00 78.12 113 ARG A C 1
ATOM 890 O O . ARG A 1 113 ? 7.254 1.123 -22.992 1.00 78.12 113 ARG A O 1
ATOM 897 N N . LEU A 1 114 ? 5.191 0.222 -22.835 1.00 76.00 114 LEU A N 1
ATOM 898 C CA . LEU A 1 114 ? 4.578 1.002 -23.916 1.00 76.00 114 LEU A CA 1
ATOM 899 C C . LEU A 1 114 ? 4.618 2.512 -23.647 1.00 76.00 114 LEU A C 1
ATOM 901 O O . LEU A 1 114 ? 5.050 3.283 -24.504 1.00 76.00 114 LEU A O 1
ATOM 905 N N . VAL A 1 115 ? 4.269 2.941 -22.432 1.00 75.62 115 VAL A N 1
ATOM 906 C CA . VAL A 1 115 ? 4.308 4.365 -22.060 1.00 75.62 115 VAL A CA 1
ATOM 907 C C . VAL A 1 115 ? 5.744 4.905 -22.088 1.00 75.62 115 VAL A C 1
ATOM 909 O O . VAL A 1 115 ? 5.984 6.005 -22.583 1.00 75.62 115 VAL A O 1
ATOM 912 N N . SER A 1 116 ? 6.731 4.114 -21.647 1.00 62.88 116 SER A N 1
ATOM 913 C CA . SER A 1 116 ? 8.147 4.515 -21.703 1.00 62.88 116 SER A CA 1
ATOM 914 C C . SER A 1 116 ? 8.704 4.658 -23.129 1.00 62.88 116 SER A C 1
ATOM 916 O O . SER A 1 116 ? 9.700 5.356 -23.337 1.00 62.88 116 SER A O 1
ATOM 918 N N . LEU A 1 117 ? 8.099 3.973 -24.105 1.00 60.03 117 LEU A N 1
ATOM 919 C CA . LEU A 1 117 ? 8.476 4.038 -25.519 1.00 60.03 117 LEU A CA 1
ATOM 920 C C . LEU A 1 117 ? 7.832 5.251 -26.197 1.00 60.03 117 LEU A C 1
ATOM 922 O O . LEU A 1 117 ? 8.513 5.971 -26.922 1.00 60.03 117 LEU A O 1
ATOM 926 N N . SER A 1 118 ? 6.566 5.547 -25.884 1.00 56.97 118 SER A N 1
ATOM 927 C CA . SER A 1 118 ? 5.864 6.721 -26.419 1.00 56.97 118 SER A CA 1
ATOM 928 C C . SER A 1 118 ? 6.526 8.045 -26.020 1.00 56.97 118 SER A C 1
ATOM 930 O O . SER A 1 118 ? 6.590 8.963 -26.832 1.00 56.97 118 SER A O 1
ATOM 932 N N . VAL A 1 119 ? 7.060 8.153 -24.797 1.00 54.62 119 VAL A N 1
ATOM 933 C CA . VAL A 1 119 ? 7.754 9.372 -24.337 1.00 54.62 119 VAL A CA 1
ATOM 934 C C . VAL A 1 119 ? 9.109 9.557 -25.037 1.00 54.62 119 VAL A C 1
ATOM 936 O O . VAL A 1 119 ? 9.524 10.688 -25.276 1.00 54.62 119 VAL A O 1
ATOM 939 N N . ARG A 1 120 ? 9.777 8.468 -25.441 1.00 49.12 120 ARG A N 1
ATOM 940 C CA . ARG A 1 120 ? 11.040 8.526 -26.202 1.00 49.12 120 ARG A CA 1
ATOM 941 C C . ARG A 1 120 ? 10.846 8.915 -27.671 1.00 49.12 120 ARG A C 1
ATOM 943 O O . ARG A 1 120 ? 11.756 9.490 -28.254 1.00 49.12 120 ARG A O 1
ATOM 950 N N . GLY A 1 121 ? 9.664 8.678 -28.244 1.00 38.41 121 GLY A N 1
ATOM 951 C CA . GLY A 1 121 ? 9.298 9.151 -29.586 1.00 38.41 121 GLY A CA 1
ATOM 952 C C . GLY A 1 121 ? 9.019 10.658 -29.673 1.00 38.41 121 GLY A C 1
ATOM 953 O O . GLY A 1 121 ? 8.962 11.209 -30.767 1.00 38.41 121 GLY A O 1
ATOM 954 N N . CYS A 1 122 ? 8.889 11.349 -28.537 1.00 44.59 122 CYS A N 1
ATOM 955 C CA . CYS A 1 122 ? 8.640 12.789 -28.475 1.00 44.59 122 CYS A CA 1
ATOM 956 C C . CYS A 1 122 ? 9.925 13.564 -28.127 1.00 44.59 122 CYS A C 1
ATOM 958 O O . CYS A 1 122 ? 9.956 14.392 -27.219 1.00 44.59 122 CYS A O 1
ATOM 960 N N . LEU A 1 123 ? 11.012 13.300 -28.856 1.00 45.44 123 LEU A N 1
ATOM 961 C CA . LEU A 1 123 ? 12.273 14.049 -28.736 1.00 45.44 123 LEU A CA 1
ATOM 962 C C . LEU A 1 123 ? 12.151 15.524 -29.177 1.00 45.44 123 LEU A C 1
ATOM 964 O O . LEU A 1 123 ? 13.083 16.296 -28.976 1.00 45.44 123 LEU A O 1
ATOM 968 N N . TYR A 1 124 ? 11.006 15.944 -29.730 1.00 48.84 124 TYR A N 1
ATOM 969 C CA . TYR A 1 124 ? 10.849 17.276 -30.321 1.00 48.84 124 TYR A CA 1
ATOM 970 C C . TYR A 1 124 ? 10.128 18.320 -29.447 1.00 48.84 124 TYR A C 1
ATOM 972 O O . TYR A 1 124 ? 10.223 19.511 -29.729 1.00 48.84 124 TYR A O 1
ATOM 980 N N . CYS A 1 125 ? 9.446 17.940 -28.359 1.00 42.88 125 CYS A N 1
ATOM 981 C CA . CYS A 1 125 ? 8.586 18.886 -27.621 1.00 42.88 125 CYS A CA 1
ATOM 982 C C . CYS A 1 125 ? 9.128 19.379 -26.269 1.00 42.88 125 CYS A C 1
ATOM 984 O O . CYS A 1 125 ? 8.432 20.115 -25.573 1.00 42.88 125 CYS A O 1
ATOM 986 N N . ARG A 1 126 ? 10.362 19.032 -25.881 1.00 49.47 126 ARG A N 1
ATOM 987 C CA . ARG A 1 126 ? 10.928 19.434 -24.576 1.00 49.47 126 ARG A CA 1
ATOM 988 C C . ARG A 1 126 ? 12.267 20.170 -24.634 1.00 49.47 126 ARG A C 1
ATOM 990 O O . ARG A 1 126 ? 12.917 20.298 -23.602 1.00 49.47 126 ARG A O 1
ATOM 997 N N . HIS A 1 127 ? 12.671 20.694 -25.796 1.00 48.62 127 HIS A N 1
ATOM 998 C CA . HIS A 1 127 ? 13.885 21.511 -25.880 1.00 48.62 127 HIS A CA 1
ATOM 999 C C . HIS A 1 127 ? 13.561 23.014 -25.733 1.00 48.62 127 HIS A C 1
ATOM 1001 O O . HIS A 1 127 ? 12.917 23.584 -26.619 1.00 48.62 127 HIS A O 1
ATOM 1007 N N . PRO A 1 128 ? 14.017 23.700 -24.664 1.00 53.38 128 PRO A N 1
ATOM 1008 C CA . PRO A 1 128 ? 13.709 25.117 -24.425 1.00 53.38 128 PRO A CA 1
ATOM 1009 C C . PRO A 1 128 ? 14.227 26.054 -25.531 1.00 53.38 128 PRO A C 1
ATOM 1011 O O . PRO A 1 128 ? 13.688 27.145 -25.715 1.00 53.38 128 PRO A O 1
ATOM 1014 N N . LEU A 1 129 ? 15.218 25.617 -26.319 1.00 50.66 129 LEU A N 1
ATOM 1015 C CA . LEU A 1 129 ? 15.784 26.410 -27.421 1.00 50.66 129 LEU A CA 1
ATOM 1016 C C . LEU A 1 129 ? 14.897 26.467 -28.681 1.00 50.66 129 LEU A C 1
ATOM 1018 O O . LEU A 1 129 ? 14.966 27.443 -29.423 1.00 50.66 129 LEU A O 1
ATOM 1022 N N . LEU A 1 130 ? 14.018 25.484 -28.914 1.00 50.12 130 LEU A N 1
ATOM 1023 C CA . LEU A 1 130 ? 13.165 25.454 -30.116 1.00 50.12 130 LEU A CA 1
ATOM 1024 C C . LEU A 1 130 ? 11.914 26.339 -29.989 1.00 50.12 130 LEU A C 1
ATOM 1026 O O . LEU A 1 130 ? 11.406 26.837 -30.993 1.00 50.12 130 LEU A O 1
ATOM 1030 N N . ARG A 1 131 ? 11.462 26.630 -28.760 1.00 51.22 131 ARG A N 1
ATOM 1031 C CA . ARG A 1 131 ? 10.350 27.567 -28.512 1.00 51.22 131 ARG A CA 1
ATOM 1032 C C . ARG A 1 131 ? 10.721 29.008 -28.884 1.00 51.22 131 ARG A C 1
ATOM 1034 O O . ARG A 1 131 ? 9.870 29.748 -29.365 1.00 51.22 131 ARG A O 1
ATOM 1041 N N . GLN A 1 132 ? 11.988 29.395 -28.710 1.00 51.81 132 GLN A N 1
ATOM 1042 C CA . GLN A 1 132 ? 12.476 30.723 -29.107 1.00 51.81 132 GLN A CA 1
ATOM 1043 C C . GLN A 1 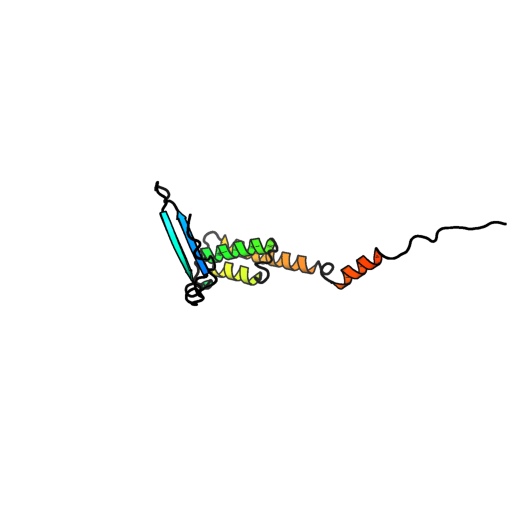132 ? 12.722 30.827 -30.617 1.00 51.81 132 GLN A C 1
ATOM 1045 O O . GLN A 1 132 ? 12.458 31.874 -31.206 1.00 51.81 132 GLN A O 1
ATOM 1050 N N . ALA A 1 133 ? 13.165 29.738 -31.255 1.00 51.97 133 ALA A N 1
ATOM 1051 C CA . ALA A 1 133 ? 13.372 29.698 -32.702 1.00 51.97 133 ALA A CA 1
ATOM 1052 C C . ALA A 1 133 ? 12.058 29.901 -33.483 1.00 51.97 133 ALA A C 1
ATOM 1054 O O . ALA A 1 133 ? 12.034 30.652 -34.454 1.00 51.97 133 ALA A O 1
ATOM 1055 N N . LEU A 1 134 ? 10.946 29.318 -33.015 1.00 46.88 134 LEU A N 1
ATOM 1056 C CA . LEU A 1 134 ? 9.637 29.471 -33.662 1.00 46.88 134 LEU A CA 1
ATOM 1057 C C . LEU A 1 134 ? 9.015 30.869 -33.443 1.00 46.88 134 LEU A C 1
ATOM 1059 O O . LEU A 1 134 ? 8.393 31.417 -34.347 1.00 46.88 134 LEU A O 1
ATOM 1063 N N . LEU A 1 135 ? 9.234 31.492 -32.277 1.00 50.03 135 LEU A N 1
ATOM 1064 C CA . LEU A 1 135 ? 8.739 32.846 -31.970 1.00 50.03 135 LEU A CA 1
ATOM 1065 C C . LEU A 1 135 ? 9.484 33.958 -32.734 1.00 50.03 135 LEU A C 1
ATOM 1067 O O . LEU A 1 135 ? 8.900 35.009 -33.000 1.00 50.03 135 LEU A O 1
ATOM 1071 N N . ARG A 1 136 ? 10.736 33.724 -33.150 1.00 51.31 136 ARG A N 1
ATOM 1072 C CA . ARG A 1 136 ? 11.495 34.656 -34.006 1.00 51.31 136 ARG A CA 1
ATOM 1073 C C . ARG A 1 136 ? 11.092 34.606 -35.481 1.00 51.31 136 ARG A C 1
ATOM 1075 O O . ARG A 1 136 ? 11.298 35.587 -36.183 1.00 51.31 136 ARG A O 1
ATOM 1082 N N . LEU A 1 137 ? 10.490 33.510 -35.941 1.00 51.72 137 LEU A N 1
ATOM 1083 C CA . LEU A 1 137 ? 10.027 33.370 -37.327 1.00 51.72 137 LEU A CA 1
ATOM 1084 C C . LEU A 1 137 ? 8.659 34.027 -37.578 1.00 51.72 137 LEU A C 1
ATOM 1086 O O . LEU A 1 137 ? 8.339 34.346 -38.715 1.00 51.72 137 LEU A O 1
ATOM 1090 N N . ILE A 1 138 ? 7.876 34.272 -36.521 1.00 54.47 138 ILE A N 1
ATOM 1091 C CA . ILE A 1 138 ? 6.534 34.882 -36.603 1.00 54.47 138 ILE A CA 1
ATOM 1092 C C . ILE A 1 138 ? 6.574 36.405 -36.343 1.00 54.47 138 ILE A C 1
ATOM 1094 O O . ILE A 1 138 ? 5.622 37.111 -36.652 1.00 54.47 138 ILE A O 1
ATOM 1098 N N . SER A 1 139 ? 7.685 36.939 -35.823 1.00 53.91 139 SER A N 1
ATOM 1099 C CA . SER A 1 139 ? 7.850 38.367 -35.484 1.00 53.91 139 SER A CA 1
ATOM 1100 C C . SER A 1 139 ? 8.895 39.108 -36.338 1.00 53.91 139 SER A C 1
ATOM 1102 O O . SER A 1 139 ? 9.340 40.196 -35.975 1.00 53.91 139 SER A O 1
ATOM 1104 N N . GLY A 1 140 ? 9.294 38.538 -37.480 1.00 48.06 140 GLY A N 1
ATOM 1105 C CA . GLY A 1 140 ? 10.206 39.181 -38.431 1.00 48.06 140 GLY A CA 1
ATOM 1106 C C . GLY A 1 140 ? 9.488 40.180 -39.360 1.00 48.06 140 GLY A C 1
ATOM 1107 O O . GLY A 1 140 ? 8.446 39.835 -39.916 1.00 48.06 140 GLY A O 1
ATOM 1108 N N . PRO A 1 141 ? 10.028 41.394 -39.583 1.00 52.09 141 PRO A N 1
ATOM 1109 C CA . PRO A 1 141 ? 9.420 42.418 -40.430 1.00 52.09 141 PRO A CA 1
ATOM 1110 C C . PRO A 1 141 ? 9.697 42.123 -41.910 1.00 52.09 141 PRO A C 1
ATOM 1112 O O . PRO A 1 141 ? 10.641 42.643 -42.494 1.00 52.09 141 PRO A O 1
ATOM 1115 N N . TRP A 1 142 ? 8.879 41.275 -42.527 1.00 46.62 142 TRP A N 1
ATOM 1116 C CA . TRP A 1 142 ? 8.895 41.067 -43.977 1.00 46.62 142 TRP A CA 1
ATOM 1117 C C . TRP A 1 142 ? 7.473 41.116 -44.519 1.00 46.62 142 TRP A C 1
ATOM 1119 O O . TRP A 1 142 ? 6.848 40.086 -44.728 1.00 46.62 142 TRP A O 1
ATOM 1129 N N . LEU A 1 143 ? 6.966 42.334 -44.715 1.00 40.66 143 LEU A N 1
ATOM 1130 C CA . LEU A 1 143 ? 5.840 42.663 -45.594 1.00 40.66 143 LEU A CA 1
ATOM 1131 C C . LEU A 1 143 ? 5.784 44.192 -45.723 1.00 40.66 143 LEU A C 1
ATOM 1133 O O . LEU A 1 143 ? 5.118 44.836 -44.929 1.00 40.66 143 LEU A O 1
ATOM 1137 N N . PHE A 1 144 ? 6.566 44.763 -46.647 1.00 40.75 144 PHE A N 1
ATOM 1138 C CA . PHE A 1 144 ? 6.229 45.939 -47.478 1.00 40.75 144 PHE A CA 1
ATOM 1139 C C . PHE A 1 144 ? 7.456 46.372 -48.306 1.00 40.75 144 PHE A C 1
ATOM 1141 O O . PHE A 1 144 ? 8.087 47.390 -48.053 1.00 40.75 144 PHE A O 1
ATOM 1148 N N . VAL A 1 145 ? 7.795 45.598 -49.337 1.00 42.91 145 VAL A N 1
ATOM 1149 C CA . VAL A 1 145 ? 8.384 46.160 -50.562 1.00 42.91 145 VAL A CA 1
ATOM 1150 C C . VAL A 1 145 ? 7.610 45.536 -51.712 1.00 42.91 145 VAL A C 1
ATOM 1152 O O . VAL A 1 145 ? 7.901 44.432 -52.160 1.00 42.91 145 VAL A O 1
ATOM 1155 N N . ALA A 1 146 ? 6.558 46.233 -52.129 1.00 38.03 146 ALA A N 1
ATOM 1156 C CA . ALA A 1 146 ? 5.809 45.930 -53.332 1.00 38.03 146 ALA A CA 1
ATOM 1157 C C . ALA A 1 146 ? 5.735 47.197 -54.192 1.00 38.03 146 ALA A C 1
ATOM 1159 O O . ALA A 1 146 ? 5.154 48.199 -53.792 1.00 38.03 146 ALA A O 1
ATOM 1160 N N . ALA A 1 147 ? 6.333 47.077 -55.378 1.00 38.78 147 ALA A N 1
ATOM 1161 C CA . ALA A 1 147 ? 5.936 47.694 -56.639 1.00 38.78 147 ALA A CA 1
ATOM 1162 C C . ALA A 1 147 ? 5.929 49.234 -56.772 1.00 38.78 147 ALA A C 1
ATOM 1164 O O . ALA A 1 147 ? 4.965 49.912 -56.425 1.00 38.78 147 ALA A O 1
ATOM 1165 N N . ARG A 1 148 ? 6.902 49.746 -57.541 1.00 35.56 148 ARG A N 1
ATOM 1166 C CA . ARG A 1 148 ? 6.580 50.600 -58.699 1.00 35.56 148 ARG A CA 1
ATOM 1167 C C . ARG A 1 148 ? 7.654 50.496 -59.783 1.00 35.56 148 ARG A C 1
ATOM 1169 O O . ARG A 1 148 ? 8.786 50.926 -59.599 1.00 35.56 148 ARG A O 1
ATOM 1176 N N . SER A 1 149 ? 7.272 49.892 -60.901 1.00 45.84 149 SER A N 1
ATOM 1177 C CA . SER A 1 149 ? 7.984 49.880 -62.175 1.00 45.84 149 SER A CA 1
ATOM 1178 C C . SER A 1 149 ? 7.477 51.010 -63.082 1.00 45.84 149 SER A C 1
ATOM 1180 O O . SER A 1 149 ? 6.281 51.274 -63.103 1.00 45.84 149 SER A O 1
ATOM 1182 N N . SER A 1 150 ? 8.413 51.595 -63.845 1.00 41.69 150 SER A N 1
ATOM 1183 C CA . SER A 1 150 ? 8.302 52.064 -65.245 1.00 41.69 150 SER A CA 1
ATOM 1184 C C . SER A 1 150 ? 7.204 53.071 -65.643 1.00 41.69 150 SER A C 1
ATOM 1186 O O . SER A 1 150 ? 6.031 52.729 -65.598 1.00 41.69 150 SER A O 1
ATOM 1188 N N . THR A 1 151 ? 7.580 54.258 -66.152 1.00 45.44 151 THR A N 1
ATOM 1189 C CA . THR A 1 151 ? 7.585 54.598 -67.603 1.00 45.44 151 THR A CA 1
ATOM 1190 C C . THR A 1 151 ? 7.811 56.100 -67.852 1.00 45.44 151 THR A C 1
ATOM 1192 O O . THR A 1 151 ? 7.116 56.914 -67.252 1.00 45.44 151 THR A O 1
ATOM 1195 N N . SER A 1 152 ? 8.669 56.352 -68.853 1.00 44.53 152 SER A N 1
ATOM 1196 C CA . SER A 1 152 ? 8.842 57.520 -69.742 1.00 44.53 152 SER A CA 1
ATOM 1197 C C . SER A 1 152 ? 9.386 58.847 -69.222 1.00 44.53 152 SER A C 1
ATOM 1199 O O . SER A 1 152 ? 8.965 59.328 -68.155 1.00 44.53 152 SER A O 1
#